Protein AF-A0A5C6S2P8-F1 (afdb_monomer_lite)

pLDDT: mean 76.6, std 18.67, range [38.75, 96.62]

Secondary structure (DSSP, 8-state):
----THHHHHHHHHHTTS---TTS----HHHHHHHHHHHHHHHHHHHHHHHHHHHHHHHHHHHHTSS-HHHHHHHHHHHHHHHHHHHHHHHHHHHHHH--STTHHHHHHHHHHHHHHHHHHHHTS--

Radius of gyration: 21.88 Å; chains: 1; bounding box: 50×42×59 Å

Organism: NCBI:txid1564516

Structure (mmCIF, N/CA/C/O backbone):
data_AF-A0A5C6S2P8-F1
#
_entry.id   AF-A0A5C6S2P8-F1
#
loop_
_atom_site.group_PDB
_atom_site.id
_atom_site.type_symbol
_atom_site.label_atom_id
_atom_site.label_alt_id
_atom_site.label_comp_id
_atom_site.label_asym_id
_atom_site.label_entity_id
_atom_site.label_seq_id
_atom_site.pdbx_PDB_ins_code
_atom_site.Cartn_x
_atom_site.Cartn_y
_atom_site.Cartn_z
_atom_site.occupancy
_atom_site.B_iso_or_equiv
_atom_site.auth_seq_id
_atom_site.auth_comp_id
_atom_site.auth_asym_id
_atom_site.auth_atom_id
_atom_site.pdbx_PDB_model_num
ATOM 1 N N . MET A 1 1 ? 27.492 -31.351 -35.809 1.00 38.75 1 MET A N 1
ATOM 2 C CA . MET A 1 1 ? 28.243 -30.079 -35.754 1.00 38.75 1 MET A CA 1
ATOM 3 C C . MET A 1 1 ? 27.744 -29.304 -34.535 1.00 38.75 1 MET A C 1
ATOM 5 O O . MET A 1 1 ? 26.652 -28.761 -34.568 1.00 38.75 1 MET A O 1
ATOM 9 N N . ARG A 1 2 ? 28.444 -29.411 -33.396 1.00 43.25 2 ARG A N 1
ATOM 10 C CA . ARG A 1 2 ? 28.022 -28.824 -32.110 1.00 43.25 2 ARG A CA 1
ATOM 11 C C . ARG A 1 2 ? 28.459 -27.359 -32.078 1.00 43.25 2 ARG A C 1
ATOM 13 O O . ARG A 1 2 ? 29.628 -27.079 -31.831 1.00 43.25 2 ARG A O 1
ATOM 20 N N . ILE A 1 3 ? 27.545 -26.445 -32.393 1.00 46.50 3 ILE A N 1
ATOM 21 C CA . ILE A 1 3 ? 27.794 -25.002 -32.310 1.00 46.50 3 ILE A CA 1
ATOM 22 C C . ILE A 1 3 ? 27.872 -24.640 -30.823 1.00 46.50 3 ILE A C 1
ATOM 24 O O . ILE A 1 3 ? 26.971 -24.946 -30.044 1.00 46.50 3 ILE A O 1
ATOM 28 N N . ARG A 1 4 ? 29.011 -24.077 -30.415 1.00 43.34 4 ARG A N 1
ATOM 29 C CA . ARG A 1 4 ? 29.315 -23.721 -29.028 1.00 43.34 4 ARG A CA 1
ATOM 30 C C . ARG A 1 4 ? 28.415 -22.557 -28.602 1.00 43.34 4 ARG A C 1
ATOM 32 O O . ARG A 1 4 ? 28.650 -21.418 -28.985 1.00 43.34 4 ARG A O 1
ATOM 39 N N . LEU A 1 5 ? 27.424 -22.856 -27.763 1.00 43.69 5 LEU A N 1
ATOM 40 C CA . LEU A 1 5 ? 26.509 -21.892 -27.133 1.00 43.69 5 LEU A CA 1
ATOM 41 C C . LEU A 1 5 ? 27.246 -20.774 -26.357 1.00 43.69 5 LEU A C 1
ATOM 43 O O . LEU A 1 5 ? 26.697 -19.704 -26.128 1.00 43.69 5 LEU A O 1
ATOM 47 N N . GLY A 1 6 ? 28.514 -20.998 -25.990 1.00 40.50 6 GLY A N 1
ATOM 48 C CA . GLY A 1 6 ? 29.341 -20.028 -25.268 1.00 40.50 6 GLY A CA 1
ATOM 49 C C . GLY A 1 6 ? 29.821 -18.829 -26.093 1.00 40.50 6 GLY A C 1
ATOM 50 O O . GLY A 1 6 ? 30.202 -17.818 -25.512 1.00 40.50 6 GLY A O 1
ATOM 51 N N . THR A 1 7 ? 29.797 -18.892 -27.429 1.00 45.16 7 THR A N 1
ATOM 52 C CA . THR A 1 7 ? 30.330 -17.799 -28.265 1.00 45.16 7 THR A CA 1
ATOM 53 C C . THR A 1 7 ? 29.342 -16.635 -28.415 1.00 45.16 7 THR A C 1
ATOM 55 O O . THR A 1 7 ? 29.769 -15.498 -28.579 1.00 45.16 7 THR A O 1
ATOM 58 N N . PHE A 1 8 ? 28.034 -16.880 -28.275 1.00 45.81 8 PHE A N 1
ATOM 59 C CA . PHE A 1 8 ? 27.017 -15.819 -28.330 1.00 45.81 8 PHE A CA 1
ATOM 60 C C . PHE A 1 8 ? 26.994 -14.950 -27.066 1.00 45.81 8 PHE A C 1
ATOM 62 O O . PHE A 1 8 ? 26.800 -13.741 -27.152 1.00 45.81 8 PHE A O 1
ATOM 69 N N . ILE A 1 9 ? 27.267 -15.540 -25.898 1.00 50.84 9 ILE A N 1
ATOM 70 C CA . ILE A 1 9 ? 27.262 -14.815 -24.619 1.00 50.84 9 ILE A CA 1
ATOM 71 C C . ILE A 1 9 ? 28.449 -13.841 -24.542 1.00 50.84 9 ILE A C 1
ATOM 73 O O . ILE A 1 9 ? 28.297 -12.713 -24.084 1.00 50.84 9 ILE A O 1
ATOM 77 N N . ALA A 1 10 ? 29.620 -14.229 -25.057 1.00 48.03 10 ALA A N 1
ATOM 78 C CA . ALA A 1 10 ? 30.808 -13.374 -25.034 1.00 48.03 10 ALA A CA 1
ATOM 79 C C . ALA A 1 10 ? 30.674 -12.121 -25.923 1.00 48.03 10 ALA A C 1
ATOM 81 O O . ALA A 1 10 ? 31.167 -11.057 -25.554 1.00 48.03 10 ALA A O 1
ATOM 82 N N . VAL A 1 11 ? 29.971 -12.215 -27.060 1.00 51.47 11 VAL A N 1
ATOM 83 C CA . VAL A 1 11 ? 29.713 -11.057 -27.939 1.00 51.47 11 VAL A CA 1
ATOM 84 C C . VAL 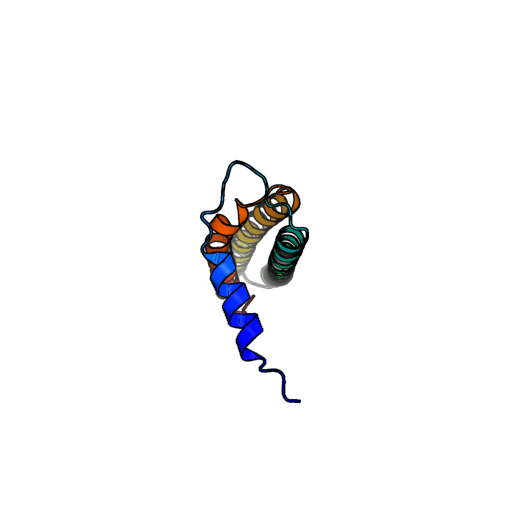A 1 11 ? 28.692 -10.101 -27.312 1.00 51.47 11 VAL A C 1
ATOM 86 O O . VAL A 1 11 ? 28.862 -8.887 -27.405 1.00 51.47 11 VAL A O 1
ATOM 89 N N . ALA A 1 12 ? 27.686 -10.626 -26.604 1.00 50.88 12 ALA A N 1
ATOM 90 C CA . ALA A 1 12 ? 26.707 -9.808 -25.888 1.00 50.88 12 ALA A CA 1
ATOM 91 C C . ALA A 1 12 ? 27.343 -8.999 -24.741 1.00 50.88 12 ALA A C 1
ATOM 93 O O . ALA A 1 12 ? 27.004 -7.836 -24.544 1.00 50.88 12 ALA A O 1
ATOM 94 N N . ILE A 1 13 ? 28.312 -9.584 -24.026 1.00 51.78 13 ILE A N 1
ATOM 95 C CA . ILE A 1 13 ? 29.036 -8.891 -22.949 1.00 51.78 13 ILE A CA 1
ATOM 96 C C . ILE A 1 13 ? 30.017 -7.854 -23.524 1.00 51.78 13 ILE A C 1
ATOM 98 O O . ILE A 1 13 ? 30.147 -6.766 -22.971 1.00 51.78 13 ILE A O 1
ATOM 102 N N . ALA A 1 14 ? 30.665 -8.140 -24.660 1.00 48.06 14 ALA A N 1
ATOM 103 C CA . ALA A 1 14 ? 31.594 -7.201 -25.296 1.00 48.06 14 ALA A CA 1
ATOM 104 C C . ALA A 1 14 ? 30.901 -5.936 -25.848 1.00 48.06 14 ALA A C 1
ATOM 106 O O . ALA A 1 14 ? 31.495 -4.860 -25.830 1.00 48.06 14 ALA A O 1
ATOM 107 N N . LEU A 1 15 ? 29.639 -6.037 -26.284 1.00 49.56 15 LEU A N 1
ATOM 108 C CA . LEU A 1 15 ? 28.836 -4.887 -26.726 1.00 49.56 15 LEU A CA 1
ATOM 109 C C . LEU A 1 15 ? 28.335 -4.007 -25.567 1.00 49.56 15 LEU A C 1
ATOM 111 O O . LEU A 1 15 ? 27.996 -2.848 -25.792 1.00 49.56 15 LEU A O 1
ATOM 115 N N . ALA A 1 16 ? 28.333 -4.513 -24.330 1.00 51.41 16 ALA A N 1
ATOM 116 C CA . ALA A 1 16 ? 27.877 -3.775 -23.150 1.00 51.41 16 ALA A CA 1
ATOM 117 C C . ALA A 1 16 ? 28.934 -2.815 -22.559 1.00 51.41 16 ALA A C 1
ATOM 119 O O . ALA A 1 16 ? 28.620 -2.048 -21.652 1.00 51.41 16 ALA A O 1
ATOM 120 N N . CYS A 1 17 ? 30.175 -2.833 -23.062 1.00 51.19 17 CYS A N 1
ATOM 121 C CA . CYS A 1 17 ? 31.256 -1.942 -22.615 1.00 51.19 17 CYS A CA 1
ATOM 122 C C . CYS A 1 17 ? 31.527 -0.760 -23.560 1.00 51.19 17 CYS A C 1
ATOM 124 O O . CYS A 1 17 ? 32.500 -0.032 -23.353 1.00 51.19 17 CYS A O 1
ATOM 126 N N . AL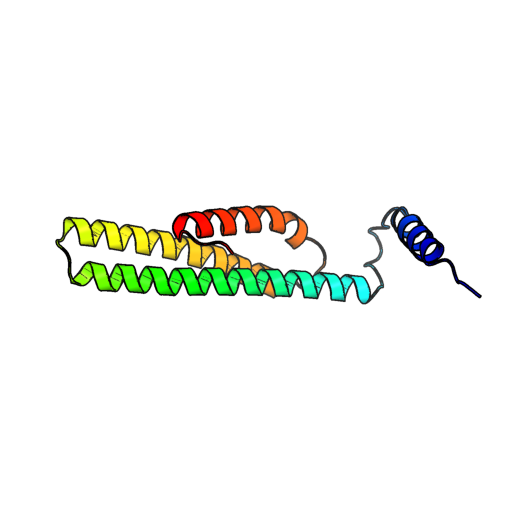A A 1 18 ? 30.692 -0.536 -24.579 1.00 48.72 18 ALA A N 1
ATOM 127 C CA . ALA A 1 18 ? 30.735 0.728 -25.304 1.00 48.72 18 ALA A CA 1
ATOM 128 C C . ALA A 1 18 ? 30.249 1.849 -24.363 1.00 48.72 18 ALA A C 1
ATOM 130 O O . ALA A 1 18 ? 29.194 1.691 -23.741 1.00 48.72 18 ALA A O 1
ATOM 131 N N . PRO A 1 19 ? 30.987 2.966 -24.213 1.00 49.00 19 PRO A N 1
ATOM 132 C C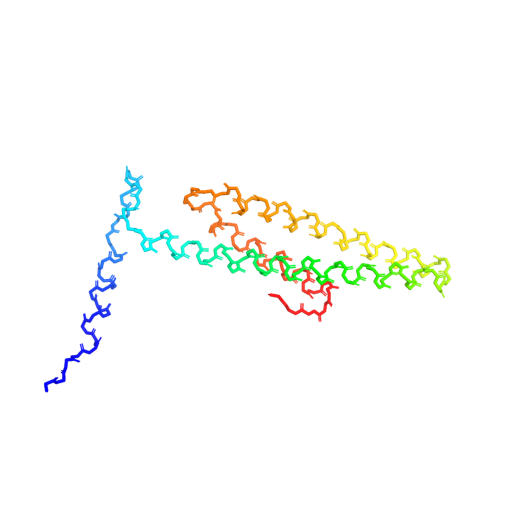A . PRO A 1 19 ? 30.490 4.104 -23.453 1.00 49.00 19 PRO A CA 1
ATOM 133 C C . PRO A 1 19 ? 29.162 4.543 -24.071 1.00 49.00 19 PRO A C 1
ATOM 135 O O . PRO A 1 19 ? 29.101 4.825 -25.267 1.00 49.00 19 PRO A O 1
ATOM 138 N N . ILE A 1 20 ? 28.099 4.542 -23.265 1.00 49.00 20 ILE A N 1
ATOM 139 C CA . ILE A 1 20 ? 26.769 4.970 -23.696 1.00 49.00 20 ILE A CA 1
ATOM 140 C C . ILE A 1 20 ? 26.893 6.437 -24.114 1.00 49.00 20 ILE A C 1
ATOM 142 O O . ILE A 1 20 ? 27.105 7.319 -23.278 1.00 49.00 20 ILE A O 1
ATOM 146 N N . ASP A 1 21 ? 26.820 6.692 -25.418 1.00 45.41 21 ASP A N 1
ATOM 147 C CA . ASP A 1 21 ? 26.752 8.048 -25.941 1.00 45.41 21 ASP A CA 1
ATOM 148 C C . ASP A 1 21 ? 25.370 8.618 -25.600 1.00 45.41 21 ASP A C 1
ATOM 150 O O . ASP A 1 21 ? 24.375 8.354 -26.271 1.00 45.41 21 ASP A O 1
ATOM 154 N N . ASN A 1 22 ? 25.306 9.402 -24.523 1.00 50.62 22 ASN A N 1
ATOM 155 C CA . ASN A 1 22 ? 24.080 10.040 -24.032 1.00 50.62 22 ASN A CA 1
ATOM 156 C C . ASN A 1 22 ? 23.500 11.099 -24.996 1.00 50.62 22 ASN A C 1
ATOM 158 O O . ASN A 1 22 ? 22.548 11.793 -24.639 1.00 50.62 22 ASN A O 1
ATOM 162 N N . ARG A 1 23 ? 24.079 11.283 -26.190 1.00 47.91 23 ARG A N 1
ATOM 163 C CA . ARG A 1 23 ? 23.625 12.263 -27.188 1.00 47.91 23 ARG A CA 1
ATOM 164 C C . ARG A 1 23 ? 22.578 11.715 -28.153 1.00 47.91 23 ARG A C 1
ATOM 166 O O . ARG A 1 23 ? 21.959 12.507 -28.860 1.00 47.91 23 ARG A O 1
ATOM 173 N N . GLN A 1 24 ? 22.352 10.403 -28.176 1.00 44.09 24 GLN A N 1
ATOM 174 C CA . GLN A 1 24 ? 21.347 9.776 -29.028 1.00 44.09 24 GLN A CA 1
ATOM 175 C C . GLN A 1 24 ? 20.479 8.845 -28.173 1.00 44.09 24 GLN A C 1
ATOM 177 O O . GLN A 1 24 ? 21.028 7.990 -27.476 1.00 44.09 24 GLN A O 1
ATOM 182 N N . PRO A 1 25 ? 19.139 8.994 -28.166 1.00 51.53 25 PRO A N 1
ATOM 183 C CA . PRO A 1 25 ? 18.294 8.030 -27.479 1.00 51.53 25 PRO A CA 1
ATOM 184 C C . PRO A 1 25 ? 18.578 6.638 -28.067 1.00 51.53 25 PRO A C 1
ATOM 186 O O . PRO A 1 25 ? 18.721 6.523 -29.289 1.00 51.53 25 PRO A O 1
ATOM 189 N N . PRO A 1 26 ? 18.717 5.598 -27.226 1.00 54.34 26 PRO A N 1
ATOM 190 C CA . PRO A 1 26 ? 19.052 4.260 -27.689 1.00 54.34 26 PRO A CA 1
ATOM 191 C C . PRO A 1 26 ? 18.051 3.827 -28.762 1.00 54.34 26 PRO A C 1
ATOM 193 O O . PRO A 1 26 ? 16.845 3.824 -28.538 1.00 54.34 26 PRO A O 1
ATOM 196 N N . GLY A 1 27 ? 18.562 3.511 -29.951 1.00 52.28 27 GLY A N 1
ATOM 197 C CA . GLY A 1 27 ? 17.752 3.203 -31.131 1.00 52.28 27 GLY A CA 1
ATOM 198 C C . GLY A 1 27 ? 17.203 1.776 -31.184 1.00 52.28 27 GLY A C 1
ATOM 199 O O . GLY A 1 27 ? 16.727 1.372 -32.239 1.00 52.28 27 GLY A O 1
ATOM 200 N N . SER A 1 28 ? 17.295 0.988 -30.107 1.00 56.75 28 SER A N 1
ATOM 201 C CA . SER A 1 28 ? 16.819 -0.399 -30.097 1.00 56.75 28 SER A CA 1
ATOM 202 C C . SER A 1 28 ? 15.465 -0.520 -29.398 1.00 56.75 28 SER A C 1
ATOM 204 O O . SER A 1 28 ? 15.333 -0.259 -28.201 1.00 56.75 28 SER A O 1
ATOM 206 N N . GLU A 1 29 ? 14.455 -0.966 -30.150 1.00 60.06 29 GLU A N 1
ATOM 207 C CA . GLU A 1 29 ? 13.128 -1.358 -29.645 1.00 60.06 29 GLU A CA 1
ATOM 208 C C . GLU A 1 29 ? 13.225 -2.292 -28.423 1.00 60.06 29 GLU A C 1
ATOM 210 O O . GLU A 1 29 ? 12.414 -2.199 -27.503 1.00 60.06 29 GLU A O 1
ATOM 215 N N . ASP A 1 30 ? 14.278 -3.110 -28.354 1.00 61.12 30 ASP A N 1
ATOM 216 C CA . ASP A 1 30 ? 14.564 -4.022 -27.244 1.00 61.12 30 ASP A CA 1
ATOM 217 C C . ASP A 1 30 ? 14.719 -3.314 -25.884 1.00 61.12 30 ASP A C 1
ATOM 219 O O . ASP A 1 30 ? 14.232 -3.810 -24.867 1.00 61.12 30 ASP A O 1
ATOM 223 N N . VAL A 1 31 ? 15.353 -2.135 -25.835 1.00 64.06 31 VAL A N 1
ATOM 224 C CA . VAL A 1 31 ? 15.526 -1.376 -24.578 1.00 64.06 31 VAL A CA 1
ATOM 225 C C . VAL A 1 31 ? 14.183 -0.833 -24.091 1.00 64.06 31 VAL A C 1
ATOM 227 O O . VAL A 1 31 ? 13.900 -0.840 -22.889 1.00 64.06 31 VAL A O 1
ATOM 230 N N . PHE A 1 32 ? 13.324 -0.416 -25.020 1.00 69.94 32 PHE A N 1
ATOM 231 C CA . PHE A 1 32 ? 11.971 0.042 -24.715 1.00 69.94 32 PHE A CA 1
ATOM 232 C C . PHE A 1 32 ? 11.062 -1.113 -24.273 1.00 69.94 32 PHE A C 1
ATOM 234 O O . PHE A 1 32 ? 10.313 -0.953 -23.309 1.00 69.94 32 PHE A O 1
ATOM 241 N N . ALA A 1 33 ? 11.184 -2.291 -24.891 1.00 71.00 33 ALA A N 1
ATOM 242 C CA . ALA A 1 33 ? 10.429 -3.485 -24.518 1.00 71.00 33 ALA A CA 1
ATOM 243 C C . ALA A 1 33 ? 10.790 -3.992 -23.111 1.00 71.00 33 ALA A C 1
ATOM 245 O O . ALA A 1 33 ? 9.902 -4.274 -22.303 1.00 71.00 33 ALA A O 1
ATOM 246 N N . VAL A 1 34 ? 12.085 -4.056 -22.775 1.00 73.44 34 VAL A N 1
ATOM 247 C CA . VAL A 1 34 ? 12.540 -4.443 -21.428 1.00 73.44 34 VAL A CA 1
ATOM 248 C C . VAL A 1 34 ? 12.079 -3.423 -20.385 1.00 73.44 34 VAL A C 1
ATOM 250 O O . VAL A 1 34 ? 11.560 -3.812 -19.337 1.00 73.44 34 VAL A O 1
ATOM 253 N N . ARG A 1 35 ? 12.195 -2.122 -20.678 1.00 75.06 35 ARG A N 1
ATOM 254 C CA . ARG A 1 35 ? 11.681 -1.048 -19.814 1.00 75.06 35 ARG A CA 1
ATOM 255 C C . ARG A 1 35 ? 10.192 -1.227 -19.531 1.00 75.06 35 ARG A C 1
ATOM 257 O O . ARG A 1 35 ? 9.788 -1.199 -18.371 1.00 75.06 35 ARG A O 1
ATOM 264 N N . ASP A 1 36 ? 9.389 -1.397 -20.575 1.00 78.38 36 ASP A N 1
ATOM 265 C CA . ASP A 1 36 ? 7.937 -1.504 -20.440 1.00 78.38 36 ASP A CA 1
ATOM 266 C C . ASP A 1 36 ? 7.541 -2.775 -19.686 1.00 78.38 36 ASP A C 1
ATOM 268 O O . ASP A 1 36 ? 6.635 -2.733 -18.855 1.00 78.38 36 ASP A O 1
ATOM 272 N N . SER A 1 37 ? 8.273 -3.874 -19.888 1.00 80.06 37 SER A 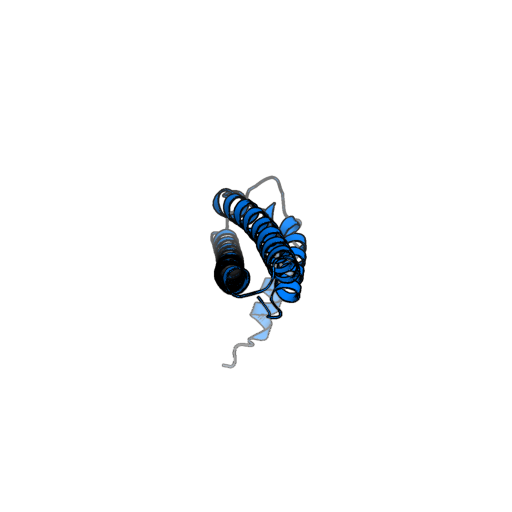N 1
ATOM 273 C CA . SER A 1 37 ? 8.104 -5.098 -19.106 1.00 80.06 37 SER A CA 1
ATOM 274 C C . SER A 1 37 ? 8.365 -4.865 -17.616 1.00 80.06 37 SER A C 1
ATOM 276 O O . SER A 1 37 ? 7.559 -5.290 -16.790 1.00 80.06 37 SER A O 1
ATOM 278 N N . ILE A 1 38 ? 9.457 -4.185 -17.250 1.00 78.44 38 ILE A N 1
ATOM 279 C CA . ILE A 1 38 ? 9.766 -3.912 -15.838 1.00 78.44 38 ILE A CA 1
ATOM 280 C C . ILE A 1 38 ? 8.728 -2.960 -15.238 1.00 78.44 38 ILE A C 1
ATOM 282 O O . ILE A 1 38 ? 8.200 -3.234 -14.161 1.00 78.44 38 ILE A O 1
ATOM 286 N N . ARG A 1 39 ? 8.363 -1.888 -15.954 1.00 81.75 39 ARG A N 1
ATOM 287 C CA . ARG A 1 39 ? 7.301 -0.964 -15.531 1.00 81.75 39 ARG A CA 1
ATOM 288 C C . ARG A 1 39 ? 5.997 -1.708 -15.248 1.00 81.75 39 ARG A C 1
ATOM 290 O O . ARG A 1 39 ? 5.385 -1.479 -14.210 1.00 81.75 39 ARG A O 1
ATOM 297 N N . ASN A 1 40 ? 5.589 -2.612 -16.136 1.00 85.00 40 ASN A N 1
ATOM 298 C CA . ASN A 1 40 ? 4.366 -3.390 -15.958 1.00 85.00 40 ASN A CA 1
ATOM 299 C C . ASN A 1 40 ? 4.429 -4.270 -14.703 1.00 85.00 40 ASN A C 1
ATOM 301 O O . ASN A 1 40 ? 3.461 -4.315 -13.950 1.00 85.00 40 ASN A O 1
ATOM 305 N N . VAL A 1 41 ? 5.570 -4.912 -14.429 1.00 86.12 41 VAL A N 1
ATOM 306 C CA . VAL A 1 41 ? 5.765 -5.690 -13.192 1.00 86.12 41 VAL A CA 1
ATOM 307 C C . VAL A 1 41 ? 5.645 -4.800 -11.951 1.00 86.12 41 VAL A C 1
ATOM 309 O O . VAL A 1 41 ? 4.977 -5.179 -10.992 1.00 86.12 41 VAL A O 1
ATOM 312 N N . LEU A 1 42 ? 6.237 -3.604 -11.961 1.00 84.12 42 LEU A N 1
ATOM 313 C CA . LEU A 1 42 ? 6.135 -2.670 -10.834 1.00 84.12 42 LEU A CA 1
ATOM 314 C C . LEU A 1 42 ? 4.696 -2.184 -10.615 1.00 84.12 42 LEU A C 1
ATOM 316 O O . LEU A 1 42 ? 4.226 -2.160 -9.479 1.00 84.12 42 LEU A O 1
ATOM 320 N N . LEU A 1 43 ? 3.979 -1.849 -11.690 1.00 88.69 43 LEU A N 1
ATOM 321 C CA . LEU A 1 43 ? 2.569 -1.457 -11.621 1.00 88.69 43 LEU A CA 1
ATOM 322 C C . LEU A 1 43 ? 1.682 -2.590 -11.090 1.00 88.69 43 LEU A C 1
ATOM 324 O O . LEU A 1 43 ? 0.768 -2.326 -10.308 1.00 88.69 43 LEU A O 1
ATOM 328 N N . LEU A 1 44 ? 1.972 -3.844 -11.451 1.00 90.62 44 LEU A N 1
ATOM 329 C CA . LEU A 1 44 ? 1.275 -5.013 -10.913 1.00 90.62 44 LEU A CA 1
ATOM 330 C C . LEU A 1 44 ? 1.492 -5.152 -9.402 1.00 90.62 44 LEU A C 1
ATOM 332 O O . LEU A 1 44 ? 0.511 -5.203 -8.662 1.00 90.62 44 LEU A O 1
ATOM 336 N N . ARG A 1 45 ? 2.745 -5.110 -8.930 1.00 88.44 45 ARG A N 1
ATOM 337 C CA . ARG A 1 45 ? 3.070 -5.191 -7.491 1.00 88.44 45 ARG A CA 1
ATOM 338 C C . ARG A 1 45 ? 2.426 -4.056 -6.692 1.00 88.44 45 ARG A C 1
ATOM 340 O O . ARG A 1 45 ? 1.853 -4.277 -5.627 1.00 88.44 45 ARG A O 1
ATOM 347 N N . LEU A 1 46 ? 2.445 -2.838 -7.237 1.00 89.81 46 LEU A N 1
ATOM 348 C CA . LEU A 1 46 ? 1.732 -1.691 -6.669 1.00 89.81 46 LEU A CA 1
ATOM 349 C C . LEU A 1 46 ? 0.217 -1.925 -6.608 1.00 89.81 46 LEU A C 1
ATOM 351 O O . LEU A 1 46 ? -0.426 -1.571 -5.620 1.00 89.81 46 LEU A O 1
ATOM 355 N N . GLY A 1 47 ? -0.367 -2.512 -7.653 1.00 92.56 47 GLY A N 1
ATOM 356 C CA . GLY A 1 47 ? -1.776 -2.894 -7.692 1.00 92.56 47 GLY A CA 1
ATOM 357 C C . GLY A 1 47 ? -2.139 -3.909 -6.606 1.00 92.56 47 GLY A C 1
ATOM 358 O O . GLY A 1 47 ? -3.113 -3.703 -5.881 1.00 92.56 47 GLY A O 1
ATOM 359 N N . GLU A 1 48 ? -1.336 -4.959 -6.450 1.00 93.12 48 GLU A N 1
ATOM 360 C CA . GLU A 1 48 ? -1.517 -6.002 -5.434 1.00 93.12 48 GLU A CA 1
ATOM 361 C C . GLU A 1 48 ? -1.432 -5.437 -4.012 1.00 93.12 48 GLU A C 1
ATOM 363 O O . GLU A 1 48 ? -2.323 -5.685 -3.191 1.00 93.12 48 GLU A O 1
ATOM 368 N N . ALA A 1 49 ? -0.422 -4.606 -3.739 1.00 92.25 49 ALA A N 1
ATOM 369 C CA . ALA A 1 49 ? -0.254 -3.937 -2.454 1.00 92.25 49 ALA A CA 1
ATOM 370 C C . ALA A 1 49 ? -1.446 -3.016 -2.131 1.00 92.25 49 ALA A C 1
ATOM 372 O O . ALA A 1 49 ? -2.020 -3.101 -1.044 1.00 92.25 49 ALA A O 1
ATOM 373 N N . LYS A 1 50 ? -1.900 -2.199 -3.093 1.00 95.44 50 LYS A N 1
ATOM 374 C CA . LYS A 1 50 ? -3.090 -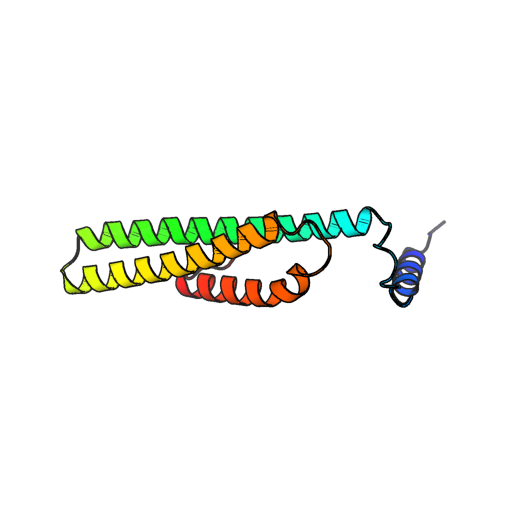1.339 -2.941 1.00 95.44 50 LYS A CA 1
ATOM 375 C C . LYS A 1 50 ? -4.358 -2.147 -2.645 1.00 95.44 50 LYS A C 1
ATOM 377 O O . LYS A 1 50 ? -5.131 -1.783 -1.760 1.00 95.44 50 LYS A O 1
ATOM 382 N N . GLN A 1 51 ? -4.574 -3.266 -3.338 1.00 95.81 51 GLN A N 1
ATOM 383 C CA . GLN A 1 51 ? -5.719 -4.145 -3.071 1.00 95.81 51 GLN A CA 1
ATOM 384 C C . GLN A 1 51 ? -5.644 -4.795 -1.687 1.00 95.81 51 GLN A C 1
ATOM 386 O O . GLN A 1 51 ? -6.662 -4.957 -1.010 1.00 95.81 51 GLN A O 1
ATOM 391 N N . ALA A 1 52 ? -4.451 -5.197 -1.255 1.00 94.25 52 ALA A N 1
ATOM 392 C CA . ALA A 1 52 ? -4.242 -5.755 0.070 1.00 94.25 52 ALA A CA 1
ATOM 393 C C . ALA A 1 52 ? -4.496 -4.722 1.179 1.00 94.25 52 ALA A C 1
ATOM 395 O O . ALA A 1 52 ? -5.182 -5.047 2.151 1.00 94.25 52 ALA A O 1
ATOM 396 N N . ILE A 1 53 ? -4.033 -3.481 0.989 1.00 94.50 53 ILE A N 1
ATOM 397 C CA . ILE A 1 53 ? -4.352 -2.343 1.857 1.00 94.50 53 ILE A CA 1
ATOM 398 C C . ILE A 1 53 ? -5.869 -2.161 1.958 1.00 94.50 53 ILE A C 1
ATOM 400 O O . ILE A 1 53 ? -6.397 -2.209 3.064 1.00 94.50 53 ILE A O 1
ATOM 404 N N . ASN A 1 54 ? -6.579 -2.043 0.831 1.00 95.88 54 ASN A N 1
ATOM 405 C CA . ASN A 1 54 ? -8.031 -1.829 0.830 1.00 95.88 54 ASN A CA 1
ATOM 406 C C . ASN A 1 54 ? -8.777 -2.913 1.613 1.00 95.88 54 ASN A C 1
ATOM 408 O O . ASN A 1 54 ? -9.600 -2.606 2.475 1.00 95.88 54 ASN A O 1
ATOM 412 N N . ARG A 1 55 ? -8.440 -4.188 1.373 1.00 95.75 55 ARG A N 1
ATOM 413 C CA . ARG A 1 55 ? -9.034 -5.315 2.109 1.00 95.75 55 ARG A CA 1
ATOM 414 C C . ARG A 1 55 ? -8.770 -5.214 3.609 1.00 95.75 55 ARG A C 1
ATOM 416 O O . ARG A 1 55 ? -9.667 -5.467 4.412 1.00 95.75 55 ARG A O 1
ATOM 423 N N . ARG A 1 56 ? -7.545 -4.863 4.007 1.00 95.12 56 ARG A N 1
ATOM 424 C CA . ARG A 1 56 ? -7.180 -4.747 5.422 1.00 95.12 56 ARG A CA 1
ATOM 425 C C . ARG A 1 56 ? -7.872 -3.564 6.093 1.00 95.12 56 ARG A C 1
ATOM 427 O O . ARG A 1 56 ? -8.435 -3.759 7.167 1.00 95.12 56 ARG A O 1
ATOM 434 N N . SER A 1 57 ? -7.873 -2.391 5.467 1.00 94.81 57 SER A N 1
ATOM 435 C CA . SER A 1 57 ? -8.568 -1.201 5.966 1.00 94.81 57 SER A CA 1
ATOM 436 C C . SER A 1 57 ? -10.055 -1.478 6.169 1.00 94.81 57 SER A C 1
ATOM 438 O O . SER A 1 57 ? -10.575 -1.230 7.254 1.00 94.81 57 SER A O 1
ATOM 440 N N . GLU A 1 58 ? -10.717 -2.111 5.198 1.00 95.94 58 GLU A N 1
ATOM 441 C CA . GLU A 1 58 ? -12.132 -2.469 5.315 1.00 95.94 58 GLU A CA 1
ATOM 442 C C . GLU A 1 58 ? -12.393 -3.433 6.488 1.00 95.94 58 GLU A C 1
ATOM 444 O O . GLU A 1 58 ? -13.343 -3.253 7.253 1.00 95.94 58 GLU A O 1
ATOM 449 N N . MET A 1 59 ? -11.536 -4.442 6.686 1.00 96.00 59 MET A N 1
ATOM 450 C CA . MET A 1 59 ? -11.647 -5.347 7.838 1.00 96.00 59 MET A CA 1
ATOM 451 C C . MET A 1 59 ? -11.490 -4.611 9.176 1.00 96.00 59 MET A C 1
ATOM 453 O O . MET A 1 59 ? -12.232 -4.892 10.122 1.00 96.00 59 MET A O 1
ATOM 457 N N . LEU A 1 60 ? -10.541 -3.675 9.269 1.00 95.38 60 LEU A N 1
ATOM 458 C CA . LEU A 1 60 ? -10.306 -2.874 10.473 1.00 95.38 60 LEU A CA 1
ATOM 459 C C . LEU A 1 60 ? -11.493 -1.960 10.781 1.00 95.38 60 LEU A C 1
ATOM 461 O O . LEU A 1 60 ? -11.938 -1.903 11.929 1.00 95.38 60 LEU A O 1
ATOM 465 N N . GLU A 1 61 ? -12.041 -1.294 9.766 1.00 93.94 61 GLU A N 1
ATOM 466 C CA . GLU A 1 61 ? -13.222 -0.442 9.904 1.00 93.94 61 GLU A CA 1
ATOM 467 C C . GLU A 1 61 ? -14.444 -1.243 10.346 1.00 93.94 61 GLU A C 1
ATOM 469 O O . GLU A 1 61 ? -15.098 -0.872 11.322 1.00 93.94 61 GLU A O 1
ATOM 474 N N . ARG A 1 62 ? -14.703 -2.390 9.703 1.00 95.69 62 ARG A N 1
ATOM 475 C CA . ARG A 1 62 ? -15.781 -3.310 10.093 1.00 95.69 62 ARG A CA 1
ATOM 476 C C . ARG A 1 62 ? -15.638 -3.744 11.553 1.00 95.69 62 ARG A C 1
ATOM 478 O O . ARG A 1 62 ? -16.603 -3.658 12.311 1.00 95.69 62 ARG A O 1
ATOM 485 N N . LYS A 1 63 ? -14.432 -4.144 11.974 1.00 95.69 63 LYS A N 1
ATOM 486 C CA . LYS A 1 63 ? -14.153 -4.534 13.366 1.00 95.69 63 LYS A CA 1
ATOM 487 C C . LYS A 1 63 ? -14.336 -3.364 14.341 1.00 95.69 63 LYS A C 1
ATOM 489 O O . LYS A 1 63 ? -14.805 -3.566 15.458 1.00 95.69 63 LYS A O 1
ATOM 494 N N . ALA A 1 64 ? -14.024 -2.133 13.937 1.00 95.44 64 ALA A N 1
ATOM 495 C CA . ALA A 1 64 ? -14.168 -0.953 14.789 1.00 95.44 64 ALA A CA 1
ATOM 496 C C . ALA A 1 64 ? -15.627 -0.653 15.189 1.00 95.44 64 ALA A C 1
ATOM 498 O O . ALA A 1 64 ? -15.843 0.041 16.183 1.00 95.44 64 ALA A O 1
ATOM 499 N N . TYR A 1 65 ? -16.624 -1.166 14.459 1.00 94.56 65 TYR A N 1
ATOM 500 C CA . TYR A 1 65 ? -18.039 -1.041 14.833 1.00 94.56 65 TYR A CA 1
ATOM 501 C C . TYR A 1 65 ? -18.485 -2.038 15.910 1.00 94.56 65 TYR A C 1
ATOM 503 O O . TYR A 1 65 ? -19.506 -1.808 16.552 1.00 94.56 65 TYR A O 1
ATOM 511 N N . SER A 1 66 ? -17.740 -3.126 16.124 1.00 94.94 66 SER A N 1
ATOM 512 C CA . SER A 1 66 ? -18.124 -4.210 17.040 1.00 94.94 66 SER A CA 1
ATOM 513 C C . SER A 1 66 ? -17.337 -4.233 18.353 1.00 94.94 66 SER A C 1
ATOM 515 O O . SER A 1 66 ? -17.513 -5.152 19.149 1.00 94.94 66 SER A O 1
ATOM 517 N N . VAL A 1 67 ? -16.440 -3.271 18.580 1.00 95.19 67 VAL A N 1
ATOM 518 C CA . VAL A 1 67 ? -15.552 -3.232 19.753 1.00 95.19 67 VAL A CA 1
ATOM 519 C C . VAL A 1 67 ? -15.745 -1.956 20.574 1.00 95.19 67 VAL A C 1
ATOM 521 O O . VAL A 1 67 ? -16.355 -0.984 20.129 1.00 95.19 67 VAL A O 1
ATOM 524 N N . GLY A 1 68 ? -15.204 -1.942 21.794 1.00 95.31 68 GLY A N 1
ATOM 525 C CA . GLY A 1 68 ? -15.264 -0.775 22.675 1.00 95.31 68 GLY A CA 1
ATOM 526 C C . GLY A 1 68 ? -14.516 0.442 22.113 1.00 95.31 68 GLY A C 1
ATOM 527 O O . GLY A 1 68 ? -13.559 0.312 21.354 1.00 95.31 68 GLY A O 1
ATOM 528 N N . SER A 1 69 ? -14.912 1.644 22.546 1.00 94.50 69 SER A N 1
ATOM 529 C CA . SER A 1 69 ? -14.424 2.934 22.014 1.00 94.50 69 SER A CA 1
ATOM 530 C C . SER A 1 69 ? -12.892 3.054 21.919 1.00 94.50 69 SER A C 1
ATOM 532 O O . SER A 1 69 ? -12.363 3.528 20.911 1.00 94.50 69 SER A O 1
ATOM 534 N N . ARG A 1 70 ? -12.152 2.570 22.928 1.00 95.69 70 ARG A N 1
ATOM 535 C CA . ARG A 1 70 ? -10.679 2.604 22.924 1.00 95.69 70 ARG A CA 1
ATOM 536 C C . ARG A 1 70 ? -10.076 1.724 21.827 1.00 95.69 70 ARG A C 1
ATOM 538 O O . ARG A 1 70 ? -9.178 2.180 21.125 1.00 95.69 70 ARG A O 1
ATOM 545 N N . GLU A 1 71 ? -10.562 0.493 21.676 1.00 95.44 71 GLU A N 1
ATOM 546 C CA . GLU A 1 71 ? -10.090 -0.428 20.633 1.00 95.44 71 GLU A CA 1
ATOM 547 C C . GLU A 1 71 ? -10.517 0.069 19.248 1.00 95.44 71 GLU A C 1
ATOM 549 O O . GLU A 1 71 ? -9.704 0.111 18.330 1.00 95.44 71 GLU A O 1
ATOM 554 N N . ALA A 1 72 ? -11.747 0.570 19.115 1.00 95.25 72 ALA A N 1
ATOM 555 C CA . ALA A 1 72 ? -12.248 1.142 17.871 1.00 95.25 72 ALA A CA 1
ATOM 556 C C . ALA A 1 72 ? -11.397 2.334 17.399 1.00 95.25 72 ALA A C 1
ATOM 558 O O . ALA A 1 72 ? -11.148 2.490 16.205 1.00 95.25 72 ALA A O 1
ATOM 559 N N . LYS A 1 73 ? -10.922 3.174 18.328 1.00 96.62 73 LYS A N 1
ATOM 560 C CA . LYS A 1 73 ? -10.001 4.276 18.018 1.00 96.62 73 LYS A CA 1
ATOM 561 C C . LYS A 1 73 ? -8.652 3.765 17.504 1.00 96.62 73 LYS A C 1
ATOM 563 O O . LYS A 1 73 ? -8.125 4.342 16.558 1.00 96.62 73 LYS A O 1
ATOM 568 N N . ALA A 1 74 ? -8.110 2.701 18.099 1.00 96.06 74 ALA A N 1
ATOM 569 C CA . ALA A 1 74 ? -6.858 2.097 17.646 1.00 96.06 74 ALA A CA 1
ATOM 570 C C . ALA A 1 74 ? -6.995 1.493 16.237 1.00 96.06 74 ALA A C 1
ATOM 572 O O . ALA A 1 74 ? -6.180 1.791 15.372 1.00 96.06 74 ALA A O 1
ATOM 573 N N . LEU A 1 75 ? -8.072 0.743 15.977 1.00 96.00 75 LEU A N 1
ATOM 574 C CA . LEU A 1 75 ? -8.345 0.149 14.662 1.00 96.00 75 LEU A CA 1
ATOM 575 C C . LEU A 1 75 ? -8.509 1.209 13.565 1.00 96.00 75 LEU A C 1
ATOM 577 O O . LEU A 1 75 ? -7.963 1.062 12.476 1.00 96.00 75 LEU A O 1
ATOM 581 N N . ARG A 1 76 ? -9.208 2.315 13.856 1.00 94.50 76 ARG A N 1
ATOM 582 C CA . ARG A 1 76 ? -9.333 3.440 12.913 1.00 94.50 76 ARG A CA 1
ATOM 583 C C . ARG A 1 76 ? -8.004 4.152 12.667 1.00 94.50 76 ARG A C 1
ATOM 585 O O . ARG A 1 76 ? -7.773 4.619 11.559 1.00 94.50 76 ARG A O 1
ATOM 592 N N . ALA A 1 77 ? -7.132 4.237 13.672 1.00 95.56 77 ALA A N 1
ATOM 593 C CA . ALA A 1 77 ? -5.793 4.792 13.491 1.00 95.56 77 ALA A CA 1
ATOM 594 C C . ALA A 1 77 ? -4.919 3.891 12.600 1.00 95.56 77 ALA A C 1
ATOM 596 O O . ALA A 1 77 ? -4.208 4.406 11.742 1.00 95.56 77 ALA A O 1
ATOM 597 N N . GLU A 1 78 ? -5.015 2.566 12.756 1.00 94.50 78 GLU A N 1
ATOM 598 C CA . GLU A 1 78 ? -4.351 1.592 11.875 1.00 94.50 78 GLU A CA 1
ATOM 599 C C . GLU A 1 78 ? -4.872 1.713 10.432 1.00 94.50 78 GLU A C 1
ATOM 601 O O . GLU A 1 78 ? -4.074 1.854 9.508 1.00 94.50 78 GLU A O 1
ATOM 606 N N . ALA A 1 79 ? -6.194 1.781 10.232 1.00 94.38 79 ALA A N 1
ATOM 607 C CA . ALA A 1 79 ? -6.794 1.988 8.909 1.00 94.38 79 ALA A CA 1
ATOM 608 C C . ALA A 1 79 ? -6.361 3.322 8.269 1.00 94.38 79 ALA A C 1
ATOM 610 O O . ALA A 1 79 ? -6.008 3.363 7.094 1.00 94.38 79 ALA A O 1
ATOM 611 N N . ALA A 1 80 ? -6.299 4.407 9.048 1.00 94.12 80 ALA A N 1
ATOM 612 C CA . ALA A 1 80 ? -5.819 5.702 8.565 1.00 94.12 80 ALA A CA 1
ATOM 613 C C . ALA A 1 80 ? -4.328 5.682 8.186 1.00 94.12 80 ALA A C 1
ATOM 615 O O . ALA A 1 80 ? -3.907 6.412 7.290 1.00 94.12 80 ALA A O 1
ATOM 616 N N . GLN A 1 81 ? -3.513 4.866 8.859 1.00 94.31 81 GLN A N 1
ATOM 617 C CA . GLN A 1 81 ? -2.115 4.681 8.479 1.00 94.31 81 GLN A CA 1
ATOM 618 C C . GLN A 1 81 ? -1.998 3.900 7.164 1.00 94.31 81 GLN A C 1
ATOM 620 O O . GLN A 1 81 ? -1.214 4.286 6.299 1.00 94.31 81 GLN A O 1
ATOM 625 N N . LEU A 1 82 ? -2.810 2.857 6.982 1.00 93.69 82 LEU A N 1
ATOM 626 C CA . LEU A 1 82 ? -2.892 2.118 5.722 1.00 93.69 82 LEU A CA 1
ATOM 627 C C . LEU A 1 82 ? -3.355 3.003 4.559 1.00 93.69 82 LEU A C 1
ATOM 629 O O . LEU A 1 82 ? -2.788 2.922 3.473 1.00 93.69 82 LEU A O 1
ATOM 633 N N . GLU A 1 83 ? -4.300 3.912 4.795 1.00 94.50 83 GLU A N 1
ATOM 634 C CA . GLU A 1 83 ? -4.729 4.891 3.791 1.00 94.50 83 GLU A CA 1
ATOM 635 C C . GLU A 1 83 ? -3.574 5.797 3.334 1.00 94.50 83 GLU A C 1
ATOM 637 O O . GLU A 1 83 ? -3.428 6.075 2.146 1.00 94.50 83 GLU A O 1
ATOM 642 N N . LYS A 1 84 ? -2.677 6.213 4.240 1.00 94.75 84 LYS A N 1
ATOM 643 C CA . LYS A 1 84 ? -1.487 6.987 3.842 1.00 94.75 84 LYS A CA 1
ATOM 644 C C . LYS A 1 84 ? -0.580 6.193 2.909 1.00 94.75 84 LYS A C 1
ATOM 646 O O . LYS A 1 84 ? -0.126 6.747 1.909 1.00 94.75 84 LYS A O 1
ATOM 651 N N . TYR A 1 85 ? -0.346 4.914 3.209 1.00 91.69 85 TYR A N 1
ATOM 652 C CA . TYR A 1 85 ? 0.413 4.040 2.316 1.00 91.69 85 TYR A CA 1
ATOM 653 C C . TYR A 1 85 ? -0.284 3.901 0.963 1.00 91.69 85 TYR A C 1
ATOM 655 O O . TYR A 1 85 ? 0.364 4.039 -0.070 1.00 91.69 85 TYR A O 1
ATOM 663 N N . TYR A 1 86 ? -1.608 3.725 0.945 1.00 94.69 86 TYR A N 1
ATOM 664 C CA . TYR A 1 86 ? -2.372 3.670 -0.300 1.00 94.69 86 TYR A CA 1
ATOM 665 C C . TYR A 1 86 ? -2.145 4.915 -1.163 1.00 94.69 86 TYR A C 1
ATOM 667 O O . TYR A 1 86 ? -1.839 4.795 -2.350 1.00 94.69 86 TYR A O 1
ATOM 675 N N . GLN A 1 87 ? -2.236 6.110 -0.572 1.00 94.19 87 GLN A N 1
ATOM 676 C CA . GLN A 1 87 ? -2.036 7.368 -1.293 1.00 94.19 87 GLN A CA 1
ATOM 677 C C . GLN A 1 87 ? -0.603 7.519 -1.823 1.00 94.19 87 GLN A C 1
ATOM 679 O O . GLN A 1 87 ? -0.418 7.961 -2.958 1.00 94.19 87 GLN A O 1
ATOM 684 N N . GLN A 1 88 ? 0.406 7.097 -1.055 1.00 91.50 88 GLN A N 1
ATOM 685 C CA . GLN A 1 88 ? 1.803 7.072 -1.508 1.00 91.50 88 GLN A CA 1
ATOM 686 C C . GLN A 1 88 ? 1.989 6.136 -2.712 1.00 91.50 88 GLN A C 1
ATOM 688 O O . GLN A 1 88 ? 2.502 6.556 -3.751 1.00 91.50 88 GLN A O 1
ATOM 693 N N . LEU A 1 89 ? 1.493 4.897 -2.620 1.00 91.12 89 LEU A N 1
ATOM 694 C CA . LEU A 1 89 ? 1.554 3.922 -3.713 1.00 91.12 89 LEU A CA 1
ATOM 695 C C . LEU A 1 89 ? 0.764 4.384 -4.947 1.00 91.12 89 LEU A C 1
ATOM 697 O O . LEU A 1 89 ? 1.147 4.106 -6.088 1.00 91.12 89 LEU A O 1
ATOM 701 N N . ASN A 1 90 ? -0.345 5.096 -4.742 1.00 92.38 90 ASN A N 1
ATOM 702 C CA . ASN A 1 90 ? -1.148 5.662 -5.818 1.00 92.38 90 ASN A CA 1
ATOM 703 C C . ASN A 1 90 ? -0.399 6.783 -6.551 1.00 92.38 90 ASN A C 1
ATOM 705 O O . ASN A 1 90 ? -0.327 6.755 -7.778 1.00 92.38 90 ASN A O 1
ATOM 709 N N . ALA A 1 91 ? 0.230 7.707 -5.818 1.00 88.69 91 ALA A N 1
ATOM 710 C CA . ALA A 1 91 ? 1.087 8.735 -6.405 1.00 88.69 91 ALA A CA 1
ATOM 711 C C . ALA A 1 91 ? 2.245 8.109 -7.201 1.00 88.69 91 ALA A C 1
ATOM 713 O O . ALA A 1 91 ? 2.519 8.523 -8.326 1.00 88.69 91 ALA A O 1
ATOM 714 N N . ARG A 1 92 ? 2.867 7.045 -6.676 1.00 85.69 92 ARG A N 1
ATOM 715 C CA . ARG A 1 92 ? 3.906 6.300 -7.400 1.00 85.69 92 ARG A CA 1
ATOM 716 C C . ARG A 1 92 ? 3.378 5.653 -8.681 1.00 85.69 92 ARG A C 1
ATOM 718 O O . ARG A 1 92 ? 4.043 5.725 -9.710 1.00 85.69 92 ARG A O 1
ATOM 725 N N . SER A 1 93 ? 2.192 5.044 -8.629 1.00 88.38 93 SER A N 1
ATOM 726 C CA . SER A 1 93 ? 1.555 4.440 -9.809 1.00 88.38 93 SER A CA 1
ATOM 727 C C . SER A 1 93 ? 1.357 5.488 -10.908 1.00 88.38 93 SER A C 1
ATOM 729 O O . SER A 1 93 ? 1.739 5.255 -12.048 1.00 88.38 93 SER A O 1
ATOM 731 N N . GLN A 1 94 ? 0.858 6.674 -10.543 1.00 86.94 94 GLN A N 1
ATOM 732 C CA . GLN A 1 94 ? 0.656 7.782 -11.480 1.00 86.94 94 GLN A CA 1
ATOM 733 C C . GLN A 1 94 ? 1.965 8.268 -12.108 1.00 86.94 94 GLN A C 1
ATOM 735 O O . GLN A 1 94 ? 1.990 8.547 -13.303 1.00 86.94 94 GLN A O 1
ATOM 740 N N . VAL A 1 95 ? 3.050 8.348 -11.329 1.00 83.75 95 VAL A N 1
ATOM 741 C CA . VAL A 1 95 ? 4.379 8.690 -11.859 1.00 83.75 95 VAL A CA 1
ATOM 742 C C . VAL A 1 95 ? 4.839 7.636 -12.867 1.00 83.75 95 VAL A C 1
ATOM 744 O O . VAL A 1 95 ? 5.239 7.994 -13.968 1.00 83.75 95 VAL A O 1
ATOM 747 N N . LEU A 1 96 ? 4.729 6.345 -12.541 1.00 80.06 96 LEU A N 1
ATOM 748 C CA . LEU A 1 96 ? 5.139 5.256 -13.437 1.00 80.06 96 LEU A CA 1
ATOM 749 C C . LEU A 1 96 ? 4.296 5.175 -14.720 1.00 80.06 96 LEU A C 1
ATOM 751 O O . LEU A 1 96 ? 4.827 4.831 -15.772 1.00 80.06 96 LEU A O 1
ATOM 755 N N . GLU A 1 97 ? 3.001 5.484 -14.649 1.00 79.56 97 GLU A N 1
ATOM 756 C CA . GLU A 1 97 ? 2.103 5.519 -15.811 1.00 79.56 97 GLU A CA 1
ATOM 757 C C . GLU A 1 97 ? 2.377 6.720 -16.730 1.00 79.56 97 GLU A C 1
ATOM 759 O O . GLU A 1 97 ? 2.269 6.593 -17.950 1.00 79.56 97 GLU A O 1
ATOM 764 N N . GLN A 1 98 ? 2.750 7.873 -16.161 1.00 74.38 98 GLN A N 1
ATOM 765 C CA . GLN A 1 98 ? 3.049 9.099 -16.910 1.00 74.38 98 GLN A CA 1
ATOM 766 C C . GLN A 1 98 ? 4.470 9.130 -17.487 1.00 74.38 98 GLN A C 1
ATOM 768 O O . GLN A 1 98 ? 4.699 9.790 -18.506 1.00 74.38 98 GLN A O 1
ATOM 773 N N . ASP A 1 99 ? 5.425 8.436 -16.858 1.00 63.72 99 ASP A N 1
ATOM 774 C CA . ASP A 1 99 ? 6.828 8.449 -17.269 1.00 63.72 99 ASP A CA 1
ATOM 775 C C . ASP A 1 99 ? 7.021 7.637 -18.564 1.00 63.72 99 ASP A C 1
ATOM 777 O O . ASP A 1 99 ? 7.241 6.423 -18.586 1.00 63.72 99 ASP A O 1
ATOM 781 N N . SER A 1 100 ? 6.862 8.338 -19.687 1.00 52.81 100 SER A N 1
ATOM 782 C CA . SER A 1 100 ? 7.023 7.821 -21.050 1.00 52.81 100 SER A CA 1
ATOM 783 C C . SER A 1 100 ? 8.474 7.875 -21.546 1.00 52.81 100 SER A C 1
ATOM 785 O O . SER A 1 100 ? 8.789 7.294 -22.591 1.00 52.81 100 SER A O 1
ATOM 787 N N . ILE A 1 101 ? 9.381 8.524 -20.802 1.00 51.62 101 ILE A N 1
ATOM 788 C CA . ILE A 1 101 ? 10.751 8.817 -21.238 1.00 51.62 101 ILE A CA 1
ATOM 789 C C . ILE A 1 101 ? 11.771 8.150 -20.301 1.00 51.62 101 ILE A C 1
ATOM 791 O O . ILE A 1 101 ? 11.637 8.111 -19.088 1.00 51.62 101 ILE A O 1
ATOM 795 N N . LEU A 1 102 ? 12.784 7.542 -20.914 1.00 52.41 102 LEU A N 1
ATOM 796 C CA . LEU A 1 102 ? 13.793 6.673 -20.307 1.00 52.41 102 LEU A CA 1
ATOM 797 C C . LEU A 1 102 ? 14.463 7.257 -19.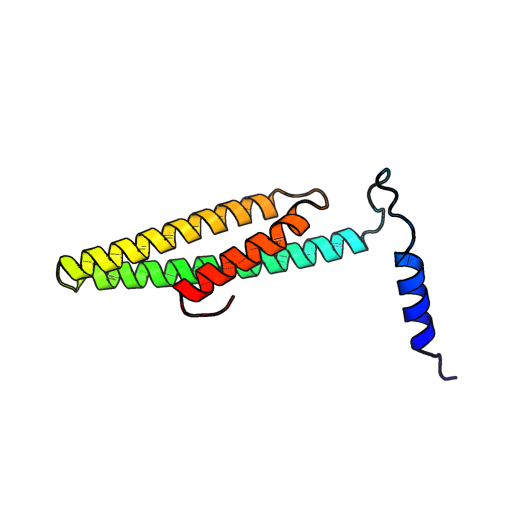043 1.00 52.41 102 LEU A C 1
ATOM 799 O O . LEU A 1 102 ? 15.130 8.286 -19.107 1.00 52.41 102 LEU A O 1
ATOM 803 N N . GLY A 1 103 ? 14.415 6.502 -17.937 1.00 53.66 103 GLY A N 1
ATOM 804 C CA . GLY A 1 103 ? 15.516 6.440 -16.964 1.00 53.66 103 GLY A CA 1
ATOM 805 C C . GLY A 1 103 ? 15.237 6.918 -15.537 1.00 53.66 103 GLY A C 1
ATOM 806 O O . GLY A 1 103 ? 15.959 6.499 -14.634 1.00 53.66 103 GLY A O 1
ATOM 807 N N . GLN A 1 104 ? 14.203 7.727 -15.282 1.00 58.12 104 GLN A N 1
ATOM 808 C CA . GLN A 1 104 ? 13.975 8.253 -13.925 1.00 58.12 104 GLN A CA 1
ATOM 809 C C . GLN A 1 104 ? 13.375 7.230 -12.957 1.00 58.12 104 GLN A C 1
ATOM 811 O O . GLN A 1 104 ? 13.576 7.344 -11.751 1.00 58.12 104 GLN A O 1
ATOM 816 N N . TRP A 1 105 ? 12.676 6.204 -13.441 1.00 63.72 105 TRP A N 1
ATOM 817 C CA . TRP A 1 105 ? 12.126 5.178 -12.554 1.00 63.72 105 TRP A CA 1
ATOM 818 C C . TRP A 1 105 ? 13.189 4.201 -12.027 1.00 63.72 105 TRP A C 1
ATOM 820 O O . TRP A 1 105 ? 13.015 3.670 -10.935 1.00 63.72 105 TRP A O 1
ATOM 830 N N . PHE A 1 106 ? 14.309 3.987 -12.732 1.00 60.00 106 PHE A N 1
ATOM 831 C CA . PHE A 1 106 ? 15.379 3.102 -12.244 1.00 60.00 106 PHE A CA 1
ATOM 832 C C . PHE A 1 106 ? 16.003 3.630 -10.948 1.00 60.00 106 PHE A C 1
ATOM 834 O O . PHE A 1 106 ? 16.272 2.855 -10.034 1.00 60.00 106 PHE A O 1
ATOM 841 N N . SER A 1 107 ? 16.168 4.952 -10.819 1.00 64.06 107 SER A N 1
ATOM 842 C CA . SER A 1 107 ? 16.608 5.561 -9.556 1.00 64.06 107 SER A CA 1
ATOM 843 C C . SER A 1 107 ? 15.531 5.507 -8.466 1.00 64.06 107 SER A C 1
ATOM 845 O O . SER A 1 107 ? 15.843 5.597 -7.281 1.00 64.06 107 SER A O 1
ATOM 847 N N . GLN A 1 108 ? 14.268 5.319 -8.851 1.00 66.00 108 GLN A N 1
ATOM 848 C CA . GLN A 1 108 ? 13.126 5.217 -7.946 1.00 66.00 108 GLN A CA 1
ATOM 849 C C . GLN A 1 108 ? 12.766 3.773 -7.577 1.00 66.00 108 GLN A C 1
ATOM 851 O O . GLN A 1 108 ? 12.035 3.575 -6.609 1.00 66.00 108 GLN A O 1
ATOM 856 N N . GLN A 1 109 ? 13.292 2.770 -8.288 1.00 71.69 109 GLN A N 1
ATOM 857 C CA . GLN A 1 109 ? 12.995 1.360 -8.034 1.00 71.69 109 GLN A CA 1
ATOM 858 C C . GLN A 1 109 ? 13.401 0.952 -6.614 1.00 71.69 109 GLN A C 1
ATOM 860 O O . GLN A 1 109 ? 12.606 0.342 -5.909 1.00 71.69 109 GLN A O 1
ATOM 865 N N . GLY A 1 110 ? 14.592 1.353 -6.157 1.00 72.56 110 GLY A N 1
ATOM 866 C CA . GLY A 1 110 ? 15.033 1.061 -4.790 1.00 72.56 110 GLY A CA 1
ATOM 867 C C . GLY A 1 110 ? 14.132 1.699 -3.726 1.00 72.56 110 GLY A C 1
ATOM 868 O O . GLY A 1 110 ? 13.828 1.074 -2.717 1.00 72.56 110 GLY A O 1
ATOM 869 N N . ALA A 1 111 ? 13.639 2.917 -3.967 1.00 79.38 111 ALA A N 1
ATOM 870 C CA . ALA A 1 111 ? 12.696 3.570 -3.059 1.00 79.38 111 ALA A CA 1
ATOM 871 C C . ALA A 1 111 ? 11.330 2.859 -3.043 1.00 79.38 111 ALA A C 1
ATOM 873 O O . ALA A 1 111 ? 10.738 2.687 -1.982 1.00 79.38 111 ALA A O 1
ATOM 874 N N . LEU A 1 112 ? 10.863 2.384 -4.200 1.00 80.94 112 LEU A N 1
ATOM 875 C CA . LEU A 1 112 ? 9.643 1.586 -4.302 1.00 80.94 112 LEU A CA 1
ATOM 876 C C . LEU A 1 112 ? 9.773 0.239 -3.574 1.00 80.94 112 LEU A C 1
ATOM 878 O O . LEU A 1 112 ? 8.835 -0.201 -2.918 1.00 80.94 112 LEU A O 1
ATOM 882 N N . GLU A 1 113 ? 10.928 -0.416 -3.655 1.00 84.25 113 GLU A N 1
ATOM 883 C CA . GLU A 1 113 ? 11.172 -1.663 -2.924 1.00 84.25 113 GLU A CA 1
ATOM 884 C C . GLU A 1 113 ? 11.121 -1.453 -1.403 1.00 84.25 113 GLU A C 1
ATOM 886 O O . GLU A 1 113 ? 10.549 -2.283 -0.697 1.00 84.25 113 GLU A O 1
ATOM 891 N N . VAL A 1 114 ? 11.636 -0.325 -0.901 1.00 84.56 114 VAL A N 1
ATOM 892 C CA . VAL A 1 114 ? 11.516 0.049 0.519 1.00 84.56 114 VAL A CA 1
ATOM 893 C C . VAL A 1 114 ? 10.056 0.311 0.902 1.00 84.56 114 VAL A C 1
ATOM 895 O O . VAL A 1 114 ? 9.585 -0.239 1.893 1.00 84.56 114 VAL A O 1
ATOM 898 N N . GLU A 1 115 ? 9.313 1.076 0.100 1.00 84.44 115 GLU A N 1
ATOM 899 C CA . GLU A 1 115 ? 7.886 1.349 0.338 1.00 84.44 115 GLU A CA 1
ATOM 900 C C . GLU A 1 115 ? 7.051 0.055 0.360 1.00 84.44 115 GLU A C 1
ATOM 902 O O . GLU A 1 115 ? 6.231 -0.151 1.256 1.00 84.44 115 GLU A O 1
ATOM 907 N N . LEU A 1 116 ? 7.279 -0.858 -0.591 1.00 86.06 116 LEU A N 1
ATOM 908 C CA . LEU A 1 116 ? 6.603 -2.159 -0.631 1.00 86.06 116 LEU A CA 1
ATOM 909 C C . LEU A 1 116 ? 6.982 -3.041 0.562 1.00 86.06 116 LEU A C 1
ATOM 911 O O . LEU A 1 116 ? 6.128 -3.768 1.072 1.00 86.06 116 LEU A O 1
ATOM 915 N N . LEU A 1 117 ? 8.226 -2.964 1.042 1.00 87.56 117 LEU A N 1
ATOM 916 C CA . LEU A 1 117 ? 8.661 -3.670 2.244 1.00 87.56 117 LEU A CA 1
ATOM 917 C C . LEU A 1 117 ? 7.964 -3.133 3.502 1.00 87.56 117 LEU A C 1
ATOM 919 O O . LEU A 1 117 ? 7.514 -3.922 4.332 1.00 87.56 117 LEU A O 1
ATOM 923 N N . GLU A 1 118 ? 7.832 -1.816 3.646 1.00 87.06 118 GLU A N 1
ATOM 924 C CA . GLU A 1 118 ? 7.094 -1.210 4.761 1.00 87.06 118 GLU A CA 1
ATOM 925 C C . GLU A 1 118 ? 5.617 -1.625 4.748 1.00 87.06 118 GLU A C 1
ATOM 927 O O . GLU A 1 118 ? 5.067 -2.024 5.777 1.00 87.06 118 GLU A O 1
ATOM 932 N N . VAL A 1 119 ? 4.986 -1.616 3.570 1.00 84.75 119 VAL A N 1
ATOM 933 C CA . VAL A 1 119 ? 3.605 -2.089 3.391 1.00 84.75 119 VAL A CA 1
ATOM 934 C C . VAL A 1 119 ? 3.494 -3.580 3.701 1.00 84.75 119 VAL A C 1
ATOM 936 O O . VAL A 1 119 ? 2.550 -4.011 4.365 1.00 84.75 119 VAL A O 1
ATOM 939 N N . SER A 1 120 ? 4.477 -4.370 3.275 1.00 85.19 120 SER A N 1
ATOM 940 C CA . SER A 1 120 ? 4.557 -5.798 3.564 1.00 85.19 120 SER A CA 1
ATOM 941 C C . SER A 1 120 ? 4.598 -6.081 5.064 1.00 85.19 120 SER A C 1
ATOM 943 O O . SER A 1 120 ? 3.850 -6.926 5.557 1.00 85.19 120 SER A O 1
ATOM 945 N N . GLN A 1 121 ? 5.419 -5.336 5.804 1.00 88.31 121 GLN A N 1
ATOM 946 C CA . GLN A 1 121 ? 5.518 -5.439 7.258 1.00 88.31 121 GLN A CA 1
ATOM 947 C C . GLN A 1 121 ? 4.222 -4.999 7.944 1.00 88.31 121 GLN A C 1
ATOM 949 O O . GLN A 1 121 ? 3.751 -5.686 8.849 1.00 88.31 121 GLN A O 1
ATOM 954 N N . ALA A 1 122 ? 3.613 -3.902 7.486 1.00 85.25 122 ALA A N 1
ATOM 955 C CA . ALA A 1 122 ? 2.350 -3.405 8.028 1.00 85.25 122 ALA A CA 1
ATOM 956 C C . ALA A 1 122 ? 1.186 -4.387 7.808 1.00 85.25 122 ALA A C 1
ATOM 958 O O . ALA A 1 122 ? 0.290 -4.489 8.646 1.00 85.25 122 ALA A O 1
ATOM 959 N N . LEU A 1 123 ? 1.195 -5.119 6.691 1.00 84.81 123 LEU A N 1
ATOM 960 C CA . LEU A 1 123 ? 0.154 -6.085 6.334 1.00 84.81 123 LEU A CA 1
ATOM 961 C C . LEU A 1 123 ? 0.464 -7.526 6.760 1.00 84.81 123 LEU A C 1
ATOM 963 O O . LEU A 1 123 ? -0.437 -8.364 6.731 1.00 84.81 123 LEU A O 1
ATOM 967 N N . GLY A 1 124 ? 1.707 -7.827 7.140 1.00 84.62 124 GLY A N 1
ATOM 968 C CA . GLY A 1 124 ? 2.157 -9.176 7.481 1.00 84.62 124 GLY A CA 1
ATOM 969 C C . GLY A 1 124 ? 2.233 -10.143 6.291 1.00 84.62 124 GLY A C 1
ATOM 970 O O . GLY A 1 124 ? 2.063 -11.344 6.491 1.00 84.62 124 GLY A O 1
ATOM 971 N N . GLN A 1 125 ? 2.449 -9.655 5.063 1.00 78.19 125 GLN A N 1
ATOM 972 C CA . GLN A 1 125 ? 2.533 -10.491 3.851 1.00 78.19 125 GLN A CA 1
ATOM 973 C C . GLN A 1 125 ? 3.451 -9.863 2.783 1.00 78.19 125 GLN A C 1
ATOM 975 O O . GLN A 1 125 ? 3.510 -8.636 2.721 1.00 78.19 125 GLN A O 1
ATOM 980 N N . PRO A 1 126 ? 4.168 -10.647 1.954 1.00 78.38 126 PRO A N 1
ATOM 981 C CA . PRO A 1 126 ? 5.101 -10.125 0.947 1.00 78.38 126 PRO A CA 1
ATOM 982 C C . PRO A 1 126 ? 4.409 -9.638 -0.338 1.00 78.38 126 PRO A C 1
ATOM 984 O O . PRO A 1 126 ? 3.347 -10.147 -0.695 1.00 78.38 126 PRO A O 1
ATOM 987 N N . PHE A 1 127 ? 5.060 -8.700 -1.037 1.00 67.12 127 PHE A N 1
ATOM 988 C CA . PHE A 1 127 ? 4.678 -8.153 -2.347 1.00 67.12 127 PHE A CA 1
ATOM 989 C C . PHE A 1 127 ? 5.905 -7.996 -3.234 1.00 67.12 127 PHE A C 1
ATOM 991 O O . PHE A 1 127 ? 7.007 -7.771 -2.685 1.00 67.12 127 PHE A O 1
#

Foldseek 3Di:
DDDPPVVVVVVVVVVVPDPPPPPDDPPDPVVVVVLVVVLVVLLVLLVVLLVLLVVQLVVLCVVLVVDDPVSSVVSNVLNVVSVVLNVVSVVVSVCSVPCPDDDPCVVVVVVSVVSQVVSCVSSVHHD

Sequence (127 aa):
MRIRLGTFIAVAIALACAPIDNRQPPGSEDVFAVRDSIRNVLLLRLGEAKQAINRRSEMLERKAYSVGSREAKALRAEAAQLEKYYQQLNARSQVLEQDSILGQWFSQQGALEVELLEVSQALGQPF